Protein AF-A0A7Y2JCS7-F1 (afdb_monomer)

Structure (mmCIF, N/CA/C/O backbone):
data_AF-A0A7Y2JCS7-F1
#
_entry.id   AF-A0A7Y2JCS7-F1
#
loop_
_atom_site.group_PDB
_atom_site.id
_atom_site.type_symbol
_atom_site.label_atom_id
_atom_site.label_alt_id
_atom_site.label_comp_id
_atom_site.label_asym_id
_atom_site.label_entity_id
_atom_site.label_seq_id
_atom_site.pdbx_PDB_ins_code
_atom_site.Cartn_x
_atom_site.Cartn_y
_atom_site.Cartn_z
_atom_site.occupancy
_atom_site.B_iso_or_equiv
_atom_site.auth_seq_id
_atom_site.auth_comp_id
_atom_site.auth_asym_id
_atom_site.auth_atom_id
_atom_site.pdbx_PDB_model_num
ATOM 1 N N . PHE A 1 1 ? -4.511 -4.123 2.110 1.00 58.59 1 PHE A N 1
ATOM 2 C CA . PHE A 1 1 ? -3.181 -3.508 2.190 1.00 58.59 1 PHE A CA 1
ATOM 3 C C . PHE A 1 1 ? -3.291 -2.147 1.551 1.00 58.59 1 PHE A C 1
ATOM 5 O O . PHE A 1 1 ? -3.973 -2.057 0.538 1.00 58.59 1 PHE A O 1
ATOM 12 N N . GLY A 1 2 ? -2.807 -1.096 2.205 1.00 56.19 2 GLY A N 1
ATOM 13 C CA . GLY A 1 2 ? -3.174 0.272 1.837 1.00 56.19 2 GLY A CA 1
ATOM 14 C C . GLY A 1 2 ? -1.965 1.182 1.807 1.00 56.19 2 GLY A C 1
ATOM 15 O O . GLY A 1 2 ? -1.499 1.609 2.856 1.00 56.19 2 GLY A O 1
ATOM 16 N N . ALA A 1 3 ? -1.482 1.498 0.610 1.00 58.78 3 ALA A N 1
ATOM 17 C CA . ALA A 1 3 ? -0.502 2.554 0.381 1.00 58.78 3 ALA A CA 1
ATOM 18 C C . ALA A 1 3 ? -1.179 3.938 0.507 1.00 58.78 3 ALA A C 1
ATOM 20 O O . ALA A 1 3 ? -1.283 4.684 -0.461 1.00 58.78 3 ALA A O 1
ATOM 21 N N . GLY A 1 4 ? -1.739 4.254 1.682 1.00 61.47 4 GLY A N 1
ATOM 22 C CA . GLY A 1 4 ? -2.507 5.480 1.906 1.00 61.47 4 GLY A CA 1
ATOM 23 C C . GLY A 1 4 ? -2.714 5.815 3.383 1.00 61.47 4 GLY A C 1
ATOM 24 O O . GLY A 1 4 ? -2.713 4.938 4.247 1.00 61.47 4 GLY A O 1
ATOM 25 N N . SER A 1 5 ? -2.894 7.106 3.683 1.00 71.31 5 SER A N 1
ATOM 26 C CA . SER A 1 5 ? -3.082 7.579 5.057 1.00 71.31 5 SER A CA 1
ATOM 27 C C . SER A 1 5 ? -4.394 7.063 5.646 1.00 71.31 5 SER A C 1
ATOM 29 O O . SER A 1 5 ? -5.481 7.558 5.341 1.00 71.31 5 SER A O 1
ATOM 31 N N . CYS A 1 6 ? -4.275 6.119 6.580 1.00 79.44 6 CYS A N 1
ATOM 32 C CA . CYS A 1 6 ? -5.399 5.578 7.336 1.00 79.44 6 CYS A CA 1
ATOM 33 C C . CYS A 1 6 ? -6.182 6.666 8.096 1.00 79.44 6 CYS A C 1
ATOM 35 O O . CYS A 1 6 ? -7.363 6.487 8.391 1.00 79.44 6 CYS A O 1
ATOM 37 N N . ARG A 1 7 ? -5.549 7.815 8.380 1.00 82.31 7 ARG A N 1
ATOM 38 C CA . ARG A 1 7 ? -6.165 8.967 9.045 1.00 82.31 7 ARG A CA 1
ATOM 39 C C . ARG A 1 7 ? -7.279 9.577 8.202 1.00 82.31 7 ARG A C 1
ATOM 41 O O . ARG A 1 7 ? -8.374 9.743 8.729 1.00 82.31 7 ARG A O 1
ATOM 48 N N . HIS A 1 8 ? -7.024 9.869 6.927 1.00 77.94 8 HIS A N 1
ATOM 49 C CA . HIS A 1 8 ? -8.059 10.386 6.028 1.00 77.94 8 HIS A CA 1
ATOM 50 C C . HIS A 1 8 ? -9.140 9.334 5.777 1.00 77.94 8 HIS A C 1
ATOM 52 O O . HIS A 1 8 ? -10.326 9.640 5.839 1.00 77.94 8 HIS A O 1
ATOM 58 N N . THR A 1 9 ? -8.733 8.080 5.569 1.00 77.12 9 THR A N 1
ATOM 59 C CA . THR A 1 9 ? -9.645 6.992 5.195 1.00 77.12 9 THR A CA 1
ATOM 60 C C . THR A 1 9 ? -10.592 6.576 6.318 1.00 77.12 9 THR A C 1
ATOM 62 O O . THR A 1 9 ? -11.772 6.358 6.070 1.00 77.12 9 THR A O 1
ATOM 65 N N . PHE A 1 10 ? -10.100 6.443 7.552 1.00 84.69 10 PHE A N 1
ATOM 66 C CA . PHE A 1 10 ? -10.892 5.890 8.657 1.00 84.69 10 PHE A CA 1
ATOM 67 C C . PHE A 1 10 ? -11.286 6.923 9.704 1.00 84.69 10 PHE A C 1
ATOM 69 O O . PHE A 1 10 ? -12.262 6.731 10.422 1.00 84.69 10 PHE A O 1
ATOM 76 N N . CYS A 1 11 ? -10.550 8.024 9.802 1.00 89.25 11 CYS A N 1
ATOM 77 C CA . CYS A 1 11 ? -10.731 8.997 10.868 1.00 89.25 11 CYS A CA 1
ATOM 78 C C . CYS A 1 11 ? -10.948 10.421 10.324 1.00 89.25 11 CYS A C 1
ATOM 80 O O . CYS A 1 11 ? -10.717 11.365 11.068 1.00 89.25 11 CYS A O 1
ATOM 82 N N . GLY A 1 12 ? -11.374 10.608 9.068 1.00 89.06 12 GLY A N 1
ATOM 83 C CA . GLY A 1 12 ? -11.487 11.938 8.444 1.00 89.06 12 GLY A CA 1
ATOM 84 C C . GLY A 1 12 ? -12.493 12.885 9.114 1.00 89.06 12 GLY A C 1
ATOM 85 O O . GLY A 1 12 ? -12.257 14.083 9.167 1.00 89.06 12 GLY A O 1
ATOM 86 N N . LEU A 1 13 ? -13.572 12.346 9.692 1.00 91.19 13 LEU A N 1
ATOM 87 C CA . LEU A 1 13 ? -14.569 13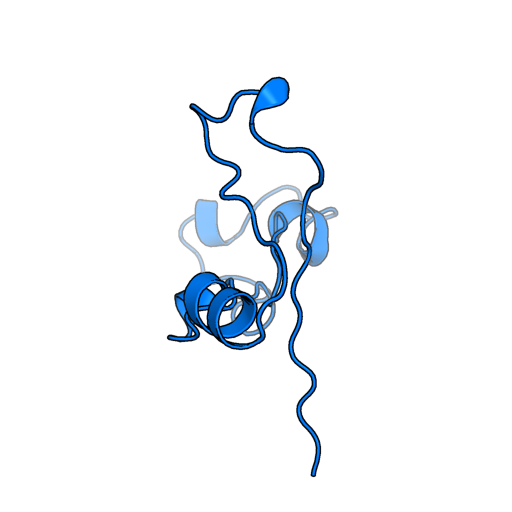.111 10.464 1.00 91.19 13 LEU A CA 1
ATOM 88 C C . LEU A 1 13 ? -14.218 13.241 11.952 1.00 91.19 13 LEU A C 1
ATOM 90 O O . LEU A 1 13 ? -14.955 13.851 12.719 1.00 91.19 13 LEU A O 1
ATOM 94 N N . GLN A 1 14 ? -13.136 12.596 12.383 1.00 92.88 14 GLN A N 1
ATOM 95 C CA . GLN A 1 14 ? -12.706 12.630 13.771 1.00 92.88 14 GLN A CA 1
ATOM 96 C C . GLN A 1 14 ? -11.723 13.780 13.924 1.00 92.88 14 GLN A C 1
ATOM 98 O O . GLN A 1 14 ? -10.716 13.814 13.217 1.00 92.88 14 GLN A O 1
ATOM 103 N N . GLU A 1 15 ? -11.968 14.673 14.876 1.00 93.19 15 GLU A N 1
ATOM 104 C CA . GLU A 1 15 ? -11.092 15.818 15.150 1.00 93.19 15 GLU A CA 1
ATOM 105 C C . GLU A 1 15 ? -9.636 15.382 15.364 1.00 93.19 15 GLU A C 1
ATOM 107 O O . GLU A 1 15 ? -8.701 15.989 14.848 1.00 93.19 15 GLU A O 1
ATOM 112 N N . ASP A 1 16 ? -9.440 14.225 15.998 1.00 92.19 16 ASP A N 1
ATOM 113 C CA . ASP A 1 16 ? -8.132 13.699 16.351 1.00 92.19 16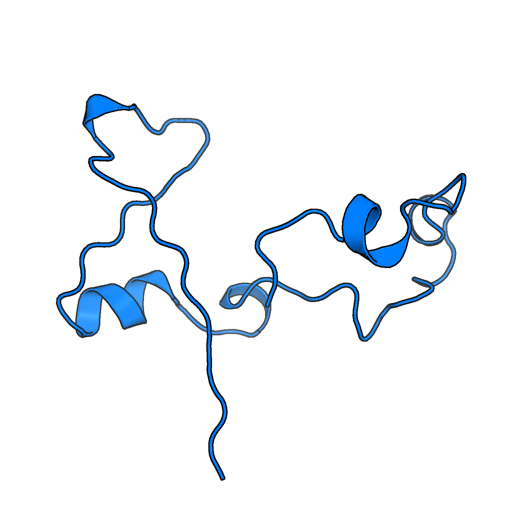 ASP A CA 1
ATOM 114 C C . ASP A 1 16 ? -7.933 12.222 15.977 1.00 92.19 16 ASP A C 1
ATOM 116 O O . ASP A 1 16 ? -8.861 11.459 15.678 1.00 92.19 16 ASP A O 1
ATOM 120 N N . CYS A 1 17 ? -6.671 11.798 15.993 1.00 90.12 17 CYS A N 1
ATOM 121 C CA . CYS A 1 17 ? -6.318 10.389 15.935 1.00 90.12 17 CYS A CA 1
ATOM 122 C C . CYS A 1 17 ? -6.190 9.856 17.366 1.00 90.12 17 CYS A C 1
ATOM 124 O O . CYS A 1 17 ? -5.274 10.254 18.081 1.00 90.12 17 CYS A O 1
ATOM 126 N N . ALA A 1 18 ? -7.057 8.915 17.759 1.00 91.12 18 ALA A N 1
ATOM 127 C CA . ALA A 1 18 ? -7.028 8.272 19.079 1.00 91.12 18 ALA A CA 1
ATOM 128 C C . ALA A 1 18 ? -5.631 7.743 19.461 1.00 91.12 18 ALA A C 1
ATOM 130 O O . ALA A 1 18 ? -5.196 7.902 20.600 1.00 91.12 18 ALA A O 1
ATOM 131 N N . VAL A 1 19 ? -4.901 7.191 18.484 1.00 88.19 19 VAL A N 1
ATOM 132 C CA . VAL A 1 19 ? -3.518 6.722 18.671 1.00 88.19 19 VAL A CA 1
ATOM 133 C C . VAL A 1 19 ? -2.584 7.867 19.047 1.00 88.19 19 VAL A C 1
ATOM 135 O O . VAL A 1 19 ? -1.799 7.731 19.978 1.00 88.19 19 VAL A O 1
ATOM 138 N N . LEU A 1 20 ? -2.707 9.020 18.381 1.00 87.38 20 LEU A N 1
ATOM 139 C CA . LEU A 1 20 ? -1.884 10.201 18.667 1.00 87.38 20 LEU A CA 1
ATOM 140 C C . LEU A 1 20 ? -2.212 10.846 20.023 1.00 87.38 20 LEU A C 1
ATOM 142 O O . LEU A 1 20 ? -1.411 11.614 20.539 1.00 87.38 20 LEU A O 1
ATOM 146 N N . LYS A 1 21 ? -3.362 10.519 20.622 1.00 93.69 21 LYS A N 1
ATOM 147 C CA . LYS A 1 21 ? -3.727 10.904 21.994 1.00 93.69 21 LYS A CA 1
ATOM 148 C C . LYS A 1 21 ? -3.319 9.871 23.052 1.00 93.69 21 LYS A C 1
ATOM 150 O O . LYS A 1 21 ? -3.720 9.998 24.203 1.00 93.69 21 LYS A O 1
ATOM 155 N N . GLY A 1 22 ? -2.564 8.835 22.682 1.00 92.06 22 GLY A N 1
ATOM 156 C CA . GLY A 1 22 ? -2.127 7.785 23.609 1.00 92.06 22 GLY A CA 1
ATOM 157 C C . GLY A 1 22 ? -3.193 6.729 23.917 1.00 92.06 22 GLY A C 1
ATOM 158 O O . GLY A 1 22 ? -3.071 5.995 24.894 1.00 92.06 22 GLY A O 1
ATOM 159 N N . THR A 1 23 ? -4.240 6.629 23.094 1.00 92.19 23 THR A N 1
ATOM 160 C CA . THR A 1 23 ? -5.319 5.640 23.255 1.00 92.19 23 THR A CA 1
ATOM 161 C C . THR A 1 23 ? -5.338 4.635 22.097 1.00 92.19 23 THR A C 1
ATOM 163 O O . THR A 1 23 ? -4.610 4.769 21.114 1.00 92.19 23 THR A O 1
ATOM 166 N N . LYS A 1 24 ? -6.146 3.572 22.193 1.00 88.25 24 LYS A N 1
ATOM 167 C CA . LYS A 1 24 ? -6.186 2.521 21.159 1.00 88.25 24 LYS A CA 1
ATOM 168 C C . LYS A 1 24 ? -6.753 3.048 19.836 1.00 88.25 24 LYS A C 1
ATOM 170 O O . LYS A 1 24 ? -7.680 3.853 19.814 1.00 88.25 24 LYS A O 1
ATOM 175 N N . CYS A 1 25 ? -6.235 2.537 18.713 1.00 88.62 25 CYS A N 1
ATOM 176 C CA . CYS A 1 25 ? -6.784 2.863 17.398 1.00 88.62 25 CYS A CA 1
ATOM 177 C C . CYS A 1 25 ? -8.250 2.419 17.313 1.00 88.62 25 CYS A C 1
ATOM 179 O O . CYS A 1 25 ? -8.547 1.236 17.478 1.00 88.62 25 CYS A O 1
ATOM 181 N N . ARG A 1 26 ? -9.142 3.360 16.975 1.00 89.75 26 ARG A N 1
ATOM 182 C CA . ARG A 1 26 ? -10.581 3.111 16.762 1.00 89.75 26 ARG A CA 1
ATOM 183 C C . ARG A 1 26 ? -10.844 2.029 15.707 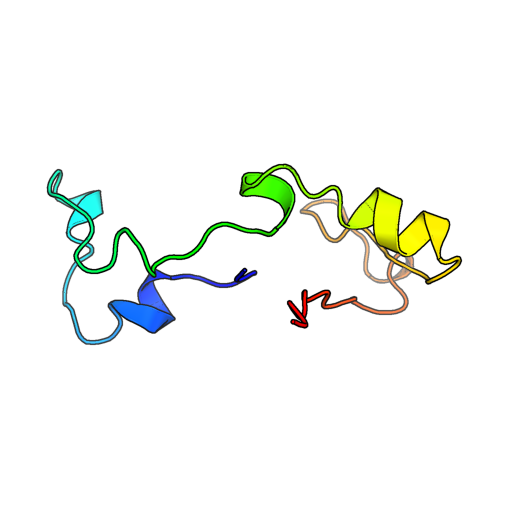1.00 89.75 26 ARG A C 1
ATOM 185 O O . ARG A 1 26 ? -11.863 1.352 15.747 1.00 89.75 26 ARG A O 1
ATOM 192 N N . PHE A 1 27 ? -9.903 1.853 14.782 1.00 86.25 27 PHE A N 1
ATOM 193 C CA . PHE A 1 27 ? -9.996 0.939 13.650 1.00 86.25 27 PHE A CA 1
ATOM 194 C C . PHE A 1 27 ? -8.761 0.032 13.572 1.00 86.25 27 PHE A C 1
ATOM 196 O O . PHE A 1 27 ? -8.273 -0.237 12.483 1.00 86.25 27 PHE A O 1
ATOM 203 N N . SER A 1 28 ? -8.228 -0.429 14.709 1.00 75.75 28 SER A N 1
ATOM 204 C CA . SER A 1 28 ? -6.944 -1.155 14.813 1.00 75.75 28 SER A CA 1
ATOM 205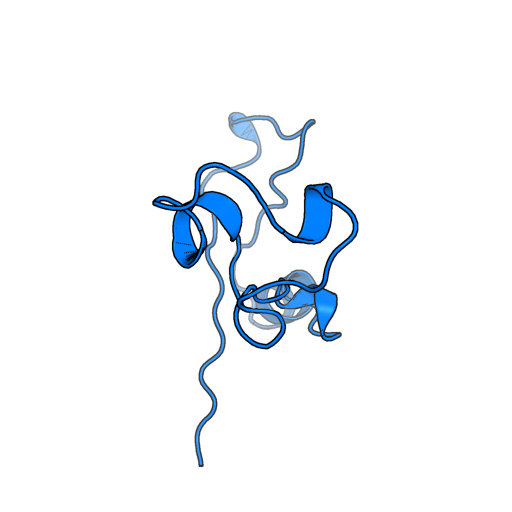 C C . SER A 1 28 ? -6.795 -2.368 13.882 1.00 75.75 28 SER A C 1
ATOM 207 O O . SER A 1 28 ? -5.705 -2.634 13.393 1.00 75.75 28 SER A O 1
ATOM 209 N N . LEU A 1 29 ? -7.887 -3.075 13.578 1.00 71.31 29 LEU A N 1
ATOM 210 C CA . LEU A 1 29 ? -7.900 -4.226 12.656 1.00 71.31 29 LEU A CA 1
ATOM 211 C C . LEU A 1 29 ? -8.148 -3.828 11.182 1.00 71.31 29 LEU A C 1
ATOM 213 O O . LEU A 1 29 ? -8.234 -4.673 10.282 1.00 71.31 29 LEU A O 1
ATOM 217 N N . ARG A 1 30 ? -8.320 -2.527 10.925 1.00 68.19 30 ARG A N 1
ATOM 218 C CA . ARG A 1 30 ? -8.773 -1.943 9.653 1.00 68.19 30 ARG A CA 1
ATOM 219 C C . ARG A 1 30 ? -7.911 -0.779 9.150 1.00 68.19 30 ARG A C 1
ATOM 221 O O . ARG A 1 30 ? -7.948 -0.541 7.955 1.00 68.19 30 ARG A O 1
ATOM 228 N N . SER A 1 31 ? -7.095 -0.121 9.977 1.00 66.00 31 SER A N 1
ATOM 229 C CA . SER A 1 31 ? -6.192 0.978 9.571 1.00 66.00 31 SER A CA 1
ATOM 230 C C . SER A 1 31 ? -5.057 0.544 8.623 1.00 66.00 31 SER A C 1
ATOM 232 O O . SER A 1 31 ? -4.471 1.386 7.960 1.00 66.00 31 SER A O 1
ATOM 234 N N . ARG A 1 32 ? -4.857 -0.778 8.530 1.00 62.69 32 ARG A N 1
ATOM 235 C CA . ARG A 1 32 ? -4.256 -1.628 7.483 1.00 62.69 32 ARG A CA 1
ATOM 236 C C . ARG A 1 32 ? -2.784 -1.380 7.096 1.00 62.69 32 ARG A C 1
ATOM 238 O O . ARG A 1 32 ? -2.488 -0.411 6.407 1.00 62.69 32 ARG A O 1
ATOM 245 N N . PRO A 1 33 ? -1.903 -2.349 7.413 1.00 62.66 33 PRO A N 1
ATOM 246 C CA . PRO A 1 33 ? -0.498 -2.327 7.021 1.00 62.66 33 PRO A CA 1
ATOM 247 C C . PRO A 1 33 ? -0.322 -2.341 5.494 1.00 62.66 33 PRO A C 1
ATOM 249 O O . PRO A 1 33 ? -1.212 -2.780 4.745 1.00 62.66 33 PRO A O 1
ATOM 252 N N . SER A 1 34 ? 0.844 -1.881 5.040 1.00 68.50 34 SER A N 1
ATOM 253 C CA . SER A 1 34 ? 1.330 -2.171 3.691 1.00 68.50 34 SER A CA 1
ATOM 254 C C . SER A 1 34 ? 1.509 -3.692 3.516 1.00 68.50 34 SER A C 1
ATOM 256 O O . SER A 1 34 ? 1.479 -4.437 4.500 1.00 68.50 34 SER A O 1
ATOM 258 N N . MET A 1 35 ? 1.614 -4.187 2.280 1.00 78.75 35 MET A N 1
ATOM 259 C CA . MET A 1 35 ? 1.813 -5.631 2.046 1.00 78.75 35 MET A CA 1
ATOM 260 C C . MET A 1 35 ? 3.129 -6.113 2.676 1.00 78.75 35 MET A C 1
ATOM 262 O O . MET A 1 35 ? 3.174 -7.162 3.314 1.00 78.75 35 MET A O 1
ATOM 266 N N . GLU A 1 36 ? 4.156 -5.275 2.622 1.00 72.94 36 GLU A N 1
ATOM 267 C CA . GLU A 1 36 ? 5.465 -5.483 3.240 1.00 72.94 36 GLU A CA 1
ATOM 268 C C . GLU A 1 36 ? 5.355 -5.646 4.758 1.00 72.94 36 GLU A C 1
ATOM 270 O O . GLU A 1 36 ? 5.995 -6.514 5.346 1.00 72.94 36 GLU A O 1
ATOM 275 N N . ALA A 1 37 ? 4.474 -4.881 5.406 1.00 71.25 37 ALA A N 1
ATOM 276 C CA . ALA A 1 37 ? 4.275 -4.937 6.852 1.00 71.25 37 ALA A CA 1
ATOM 277 C C . ALA A 1 37 ? 3.591 -6.227 7.355 1.00 71.25 37 ALA A C 1
ATOM 279 O O . ALA A 1 37 ? 3.454 -6.408 8.564 1.00 71.25 37 ALA A O 1
ATOM 280 N N . VAL A 1 38 ? 3.192 -7.145 6.466 1.00 78.56 38 VAL A N 1
ATOM 281 C CA . VAL A 1 38 ? 2.797 -8.520 6.836 1.00 78.56 38 VAL A CA 1
ATOM 282 C C . VAL A 1 38 ? 3.719 -9.591 6.242 1.00 78.56 38 VAL A C 1
ATOM 284 O O . VAL A 1 38 ? 3.335 -10.756 6.167 1.00 78.56 38 VAL A O 1
ATOM 287 N N . GLY A 1 39 ? 4.931 -9.213 5.825 1.00 83.81 39 GLY A N 1
ATOM 288 C CA . GLY A 1 39 ? 5.948 -10.141 5.323 1.00 83.81 39 GLY A CA 1
ATOM 289 C C . GLY A 1 39 ? 5.845 -10.465 3.832 1.00 83.81 39 GLY A C 1
ATOM 290 O O . GLY A 1 39 ? 6.449 -11.437 3.386 1.00 83.81 39 GLY A O 1
ATOM 291 N N . ILE A 1 40 ? 5.092 -9.682 3.056 1.00 87.25 40 ILE A N 1
ATOM 292 C CA . ILE A 1 40 ? 4.982 -9.863 1.604 1.00 87.25 40 ILE A CA 1
ATOM 293 C C . ILE A 1 40 ? 5.978 -8.929 0.910 1.00 87.25 40 ILE A C 1
ATOM 295 O O . ILE A 1 40 ? 5.793 -7.714 0.904 1.00 87.25 40 ILE A O 1
ATOM 299 N N . ASP A 1 41 ? 7.016 -9.494 0.295 1.00 91.50 41 ASP A N 1
ATOM 300 C CA . ASP A 1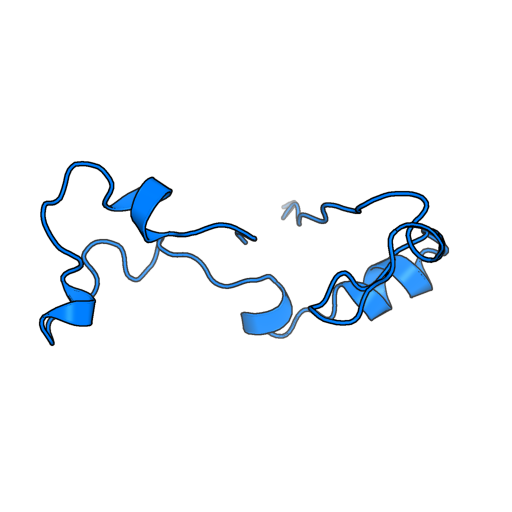 41 ? 7.973 -8.747 -0.528 1.00 91.50 41 ASP A CA 1
ATOM 301 C C . ASP A 1 41 ? 7.396 -8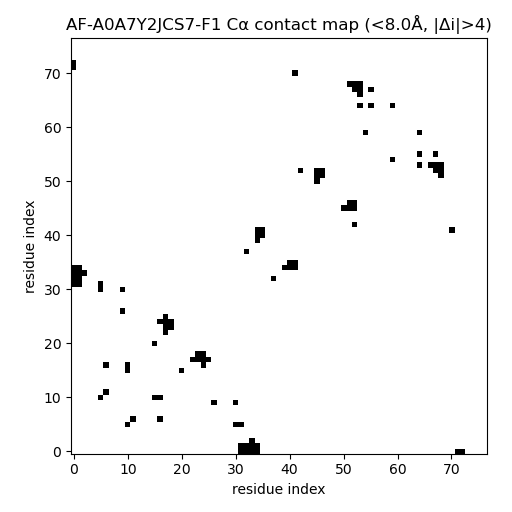.490 -1.930 1.00 91.50 41 ASP A C 1
ATOM 303 O O . ASP A 1 41 ? 7.559 -9.282 -2.862 1.00 91.50 41 ASP A O 1
ATOM 307 N N . VAL A 1 42 ? 6.675 -7.376 -2.062 1.00 89.00 42 VAL A N 1
ATOM 308 C CA . VAL A 1 42 ? 5.985 -6.977 -3.298 1.00 89.00 42 VAL A CA 1
ATOM 309 C C . VAL A 1 42 ? 6.973 -6.746 -4.437 1.00 89.00 42 VAL A C 1
ATOM 311 O O . VAL A 1 42 ? 6.713 -7.184 -5.555 1.00 89.00 42 VAL A O 1
ATOM 314 N N . TYR A 1 43 ? 8.113 -6.106 -4.163 1.00 90.94 43 TYR A N 1
ATOM 315 C CA . TYR A 1 43 ? 9.133 -5.834 -5.176 1.00 90.94 43 TYR A CA 1
ATOM 316 C C . TYR A 1 43 ? 9.667 -7.124 -5.774 1.00 90.94 43 TYR A C 1
ATOM 318 O O . TYR A 1 43 ? 9.657 -7.290 -6.994 1.00 90.94 43 TYR A O 1
ATOM 326 N N . ARG A 1 44 ? 10.066 -8.070 -4.920 1.00 93.25 44 ARG A N 1
ATOM 327 C CA . ARG A 1 44 ? 10.549 -9.368 -5.378 1.00 93.25 44 ARG A CA 1
ATOM 328 C C . ARG A 1 44 ? 9.475 -10.141 -6.127 1.00 93.25 44 ARG A C 1
ATOM 330 O O . ARG A 1 44 ? 9.793 -10.739 -7.150 1.00 93.25 44 ARG A O 1
ATOM 337 N N . MET A 1 45 ? 8.232 -10.151 -5.647 1.00 92.50 45 MET A N 1
ATOM 338 C CA . MET A 1 45 ? 7.137 -10.858 -6.320 1.00 92.50 45 MET A CA 1
ATOM 339 C C . MET A 1 45 ? 6.872 -10.305 -7.722 1.00 92.50 45 MET A C 1
ATOM 341 O O . MET A 1 45 ? 6.790 -11.080 -8.670 1.00 92.50 45 MET A O 1
ATOM 345 N N . VAL A 1 46 ? 6.781 -8.980 -7.858 1.00 92.38 46 VAL A N 1
ATOM 346 C CA . VAL A 1 46 ? 6.524 -8.311 -9.141 1.00 92.38 46 VAL A CA 1
ATOM 347 C C . VAL A 1 46 ? 7.705 -8.507 -10.098 1.00 92.38 46 VAL A C 1
ATOM 349 O O . VAL A 1 46 ? 7.498 -8.935 -11.230 1.00 92.38 46 VAL A O 1
ATOM 352 N N . ALA A 1 47 ? 8.943 -8.322 -9.626 1.00 93.19 47 ALA A N 1
ATOM 353 C CA . ALA A 1 47 ? 10.142 -8.559 -10.432 1.00 93.19 47 ALA A CA 1
ATOM 354 C C . ALA A 1 47 ? 10.288 -10.029 -10.870 1.00 93.19 47 ALA A C 1
ATOM 356 O O . ALA A 1 47 ? 10.687 -10.298 -11.999 1.00 93.19 47 ALA A O 1
ATOM 357 N N . SER A 1 48 ? 9.925 -10.991 -10.011 1.00 96.06 48 SER A N 1
ATOM 358 C CA . SER A 1 48 ? 9.961 -12.428 -10.346 1.00 96.06 48 SER A CA 1
ATOM 359 C C . SER A 1 48 ? 8.901 -12.829 -11.377 1.00 96.06 48 SER A C 1
ATOM 361 O O . SER A 1 48 ? 9.040 -13.869 -12.011 1.00 96.06 48 SER A O 1
ATOM 363 N N . ALA A 1 49 ? 7.849 -12.023 -11.537 1.00 95.12 49 ALA A N 1
ATOM 364 C CA . ALA A 1 49 ? 6.844 -12.175 -12.585 1.00 95.12 49 ALA A CA 1
ATOM 365 C C . ALA A 1 49 ? 7.222 -11.433 -13.883 1.00 95.12 49 ALA A C 1
ATOM 367 O O . ALA A 1 49 ? 6.386 -11.313 -14.775 1.00 95.12 49 ALA A O 1
ATOM 368 N N . GLU A 1 50 ? 8.450 -10.905 -13.968 1.00 95.44 50 GLU A N 1
ATOM 369 C CA . GLU A 1 50 ? 8.950 -10.099 -15.090 1.00 95.44 50 GLU A CA 1
ATOM 370 C C . GLU A 1 50 ? 8.105 -8.841 -15.356 1.00 95.44 50 GLU A C 1
ATOM 372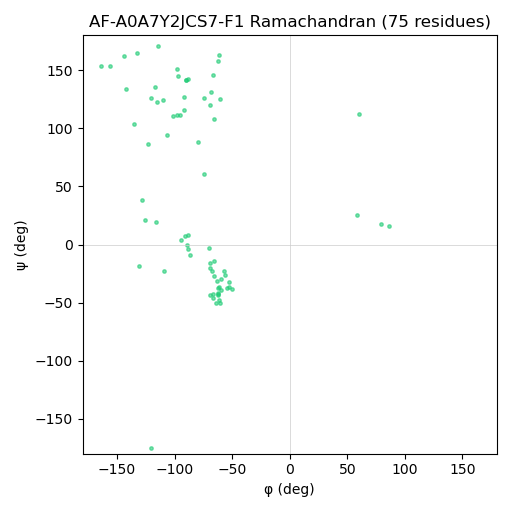 O O . GLU A 1 50 ? 8.062 -8.305 -16.464 1.00 95.44 50 GLU A O 1
ATOM 377 N N . TRP A 1 51 ? 7.417 -8.347 -14.327 1.00 93.06 51 TRP A N 1
ATOM 378 C CA . TRP A 1 51 ? 6.694 -7.086 -14.382 1.00 93.06 51 TRP A CA 1
ATOM 379 C C . TRP A 1 51 ? 7.607 -5.947 -13.939 1.00 93.06 51 TRP A C 1
ATOM 381 O O . TRP A 1 51 ? 8.383 -6.069 -12.989 1.00 93.06 51 TRP A O 1
ATOM 391 N N . ASN A 1 52 ? 7.476 -4.806 -14.608 1.00 92.44 52 ASN A N 1
ATOM 392 C CA . ASN A 1 52 ? 8.206 -3.605 -14.230 1.00 92.44 52 ASN A CA 1
ATOM 393 C C . ASN A 1 52 ? 7.687 -3.081 -12.887 1.00 92.44 52 ASN A C 1
ATOM 395 O O . ASN A 1 52 ? 6.480 -2.928 -12.713 1.00 92.44 52 ASN A O 1
ATOM 399 N N . ILE A 1 53 ? 8.594 -2.777 -11.960 1.00 91.31 53 ILE A N 1
ATOM 400 C CA . ILE A 1 53 ? 8.307 -2.063 -10.715 1.00 91.31 53 ILE A CA 1
ATOM 401 C C . ILE A 1 53 ? 9.464 -1.124 -10.399 1.00 91.31 53 ILE A C 1
ATOM 403 O O . ILE A 1 53 ? 10.627 -1.510 -10.484 1.00 91.31 53 ILE A O 1
ATOM 407 N N . TYR A 1 54 ? 9.131 0.111 -10.036 1.00 91.25 54 TYR A N 1
ATOM 408 C CA . TYR A 1 54 ? 10.104 1.169 -9.789 1.00 91.25 54 TYR A CA 1
ATOM 409 C C . TYR A 1 54 ? 9.957 1.654 -8.344 1.00 91.25 54 TYR A C 1
ATOM 411 O O . TYR A 1 54 ? 8.841 1.994 -7.938 1.00 91.25 54 TYR A O 1
ATOM 419 N N . PRO A 1 55 ? 11.035 1.668 -7.541 1.00 86.94 55 PRO A N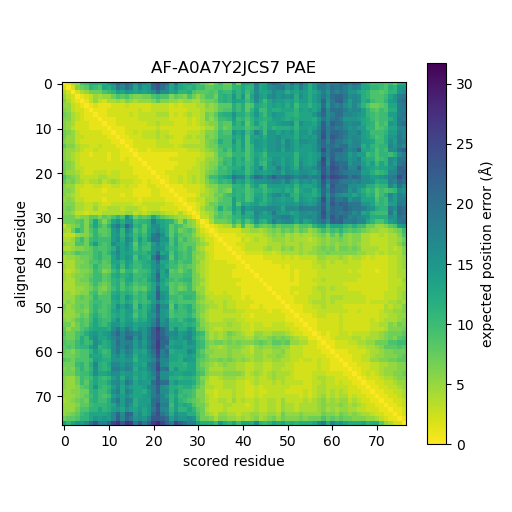 1
ATOM 420 C CA . PRO A 1 55 ? 10.977 2.187 -6.183 1.00 86.94 55 PRO A CA 1
ATOM 421 C C . PRO A 1 55 ? 10.788 3.708 -6.208 1.00 86.94 55 PRO A C 1
ATOM 423 O O . PRO A 1 55 ? 11.622 4.441 -6.731 1.00 86.94 55 PRO A O 1
ATOM 426 N N . ILE A 1 56 ? 9.693 4.185 -5.613 1.00 87.56 56 ILE A N 1
ATOM 427 C CA . ILE A 1 56 ? 9.384 5.617 -5.499 1.00 87.56 56 ILE A CA 1
ATOM 428 C C . ILE A 1 56 ? 9.623 6.043 -4.048 1.00 87.56 56 ILE A C 1
ATOM 430 O O . ILE A 1 56 ? 8.765 5.869 -3.182 1.00 87.56 56 ILE A O 1
ATOM 434 N N . GLY A 1 57 ? 10.822 6.561 -3.784 1.00 84.62 57 GLY A N 1
ATOM 435 C CA . GLY A 1 57 ? 11.242 7.122 -2.498 1.00 84.62 57 GLY A CA 1
ATOM 436 C C . GLY A 1 57 ? 11.648 8.593 -2.615 1.00 84.62 57 GLY A C 1
ATOM 437 O O . GLY A 1 57 ? 11.532 9.190 -3.680 1.00 84.62 57 GLY A O 1
ATOM 438 N N . SER A 1 58 ? 12.149 9.178 -1.525 1.00 84.19 58 SER A N 1
ATOM 439 C CA . SER A 1 58 ? 12.503 10.607 -1.463 1.00 84.19 58 SER A CA 1
ATOM 440 C C . SER A 1 58 ? 13.562 11.047 -2.482 1.00 84.19 58 SER A C 1
ATOM 442 O O . SER A 1 58 ? 13.534 12.192 -2.917 1.00 84.19 58 SER A O 1
ATOM 444 N N . ASP A 1 59 ? 14.466 10.144 -2.872 1.00 86.56 59 ASP A N 1
ATOM 445 C CA . ASP A 1 59 ? 15.550 10.418 -3.828 1.00 86.56 59 ASP A CA 1
ATOM 446 C C . ASP A 1 59 ? 15.195 10.036 -5.272 1.00 86.56 59 ASP A C 1
ATOM 448 O O . ASP A 1 59 ? 16.040 10.100 -6.168 1.00 86.56 59 ASP A O 1
ATOM 452 N N . ALA A 1 60 ? 13.960 9.588 -5.512 1.00 89.88 60 ALA A N 1
ATOM 453 C CA . ALA A 1 60 ? 13.568 9.097 -6.818 1.00 89.88 60 ALA A CA 1
ATOM 454 C C . ALA A 1 60 ? 13.389 10.260 -7.801 1.00 89.88 60 ALA A C 1
ATOM 456 O O . ALA A 1 60 ? 12.647 11.212 -7.542 1.00 89.88 60 ALA A O 1
ATOM 457 N N . LYS A 1 61 ? 14.078 10.186 -8.942 1.00 93.00 61 LYS A N 1
ATOM 458 C CA . LYS A 1 61 ? 13.989 11.204 -9.989 1.00 93.00 61 LYS A CA 1
ATOM 459 C C . LYS A 1 61 ? 12.874 10.841 -10.967 1.00 93.00 61 LYS A C 1
ATOM 461 O O . LYS A 1 61 ? 12.741 9.666 -11.305 1.00 93.00 61 LYS A O 1
ATOM 466 N N . PRO A 1 62 ? 12.108 11.824 -11.469 1.00 89.31 62 PRO A N 1
ATOM 467 C CA . PRO A 1 62 ? 11.054 11.564 -12.448 1.00 89.31 62 PRO A CA 1
ATOM 468 C C . PRO A 1 62 ? 11.543 10.803 -13.687 1.00 89.31 62 PRO A C 1
ATOM 470 O O . PRO A 1 62 ? 10.842 9.920 -14.168 1.00 89.31 62 PRO A O 1
ATOM 473 N N . ASP A 1 63 ? 12.759 11.092 -14.157 1.00 94.19 63 ASP A N 1
ATOM 474 C CA . ASP A 1 63 ? 13.340 10.453 -15.344 1.00 94.19 63 ASP A CA 1
ATOM 475 C C . ASP A 1 63 ? 13.658 8.957 -15.145 1.00 94.19 63 ASP A C 1
ATOM 477 O O . ASP A 1 63 ? 13.697 8.203 -16.115 1.00 94.19 63 ASP A O 1
ATOM 481 N N . ASP A 1 64 ? 13.837 8.511 -13.896 1.00 90.81 64 ASP A N 1
ATOM 482 C CA . ASP A 1 64 ? 14.130 7.113 -13.552 1.00 90.81 64 ASP A CA 1
ATOM 483 C C . ASP A 1 64 ? 12.845 6.269 -13.381 1.00 90.81 64 ASP A C 1
ATOM 485 O O . ASP A 1 64 ? 12.910 5.045 -13.242 1.00 90.81 64 ASP A O 1
ATOM 489 N N . ILE A 1 65 ? 11.666 6.910 -13.370 1.00 93.94 65 ILE A N 1
ATOM 490 C CA . ILE A 1 65 ? 10.370 6.290 -13.062 1.00 93.94 65 ILE A CA 1
ATOM 491 C C . ILE A 1 65 ? 9.403 6.517 -14.233 1.00 93.94 65 ILE A C 1
ATOM 493 O O . ILE A 1 65 ? 8.600 7.453 -14.213 1.00 93.94 65 ILE A O 1
ATOM 497 N N . PRO A 1 66 ? 9.407 5.645 -15.255 1.00 92.06 66 PRO A N 1
ATOM 498 C CA . PRO A 1 66 ? 8.508 5.798 -16.396 1.00 92.06 66 PRO A CA 1
ATOM 499 C C . PRO A 1 66 ? 7.032 5.624 -16.004 1.00 92.06 66 PRO A C 1
ATOM 501 O O . PRO A 1 66 ? 6.149 6.182 -16.655 1.00 92.06 66 PRO A O 1
ATOM 504 N N . CYS A 1 67 ? 6.744 4.859 -14.943 1.00 89.69 67 CYS A N 1
ATOM 505 C CA . CYS A 1 67 ? 5.409 4.743 -14.365 1.00 89.69 67 CYS A CA 1
ATOM 506 C C . CYS A 1 67 ? 5.442 4.315 -12.888 1.00 89.69 67 CYS A C 1
ATOM 508 O O . CYS A 1 67 ? 6.366 3.647 -12.429 1.00 89.69 67 CYS A O 1
ATOM 510 N N . GLY A 1 68 ? 4.400 4.684 -12.138 1.00 88.00 68 GLY A N 1
ATOM 511 C CA . GLY A 1 68 ? 4.154 4.158 -10.796 1.00 88.00 68 GLY A CA 1
ATOM 512 C C . GLY A 1 68 ? 3.321 2.881 -10.844 1.00 88.00 68 GLY A C 1
ATOM 513 O O . GLY A 1 68 ? 2.390 2.772 -11.641 1.00 88.00 68 GLY A O 1
ATOM 514 N N . VAL A 1 69 ? 3.632 1.925 -9.968 1.00 86.31 69 VAL A N 1
ATOM 515 C CA . VAL A 1 69 ? 2.963 0.620 -9.927 1.00 86.31 69 VAL A CA 1
ATOM 516 C C . VAL A 1 69 ? 2.205 0.473 -8.618 1.00 86.31 69 VAL A C 1
ATOM 518 O O . VAL A 1 69 ? 2.784 0.556 -7.537 1.00 86.31 69 VAL A O 1
ATOM 521 N N . LEU A 1 70 ? 0.898 0.235 -8.719 1.00 85.06 70 LEU A N 1
ATOM 522 C CA . LEU A 1 70 ? 0.051 -0.084 -7.577 1.00 85.06 70 LEU A CA 1
ATOM 523 C C . LEU A 1 70 ? -0.206 -1.589 -7.550 1.00 85.06 70 LEU A C 1
ATOM 525 O O . LEU A 1 70 ? -0.931 -2.117 -8.390 1.00 85.06 70 LEU A O 1
ATOM 529 N N . ALA A 1 71 ? 0.365 -2.272 -6.563 1.00 83.50 71 ALA A N 1
ATOM 530 C CA . ALA A 1 71 ? 0.149 -3.696 -6.354 1.00 83.50 71 ALA A CA 1
ATOM 531 C C . ALA A 1 71 ? -0.936 -3.943 -5.293 1.00 83.50 71 ALA A C 1
ATOM 533 O O . ALA A 1 71 ? -1.058 -3.216 -4.303 1.00 83.50 71 ALA A O 1
ATOM 534 N N . GLY A 1 72 ? -1.714 -5.005 -5.487 1.00 83.50 72 GLY A N 1
ATOM 535 C CA . GLY A 1 72 ? -2.720 -5.489 -4.549 1.00 83.50 72 GLY A CA 1
ATOM 536 C C . GLY A 1 72 ? -2.780 -7.013 -4.571 1.00 83.50 72 GLY A C 1
ATOM 537 O O . GLY A 1 72 ? -2.299 -7.645 -5.507 1.00 83.50 72 GLY A O 1
ATOM 538 N N . ILE A 1 73 ? -3.372 -7.607 -3.538 1.00 80.38 73 ILE A N 1
ATOM 539 C CA . ILE A 1 73 ? -3.503 -9.062 -3.406 1.00 80.38 73 ILE A CA 1
ATOM 540 C C . ILE A 1 73 ? -4.974 -9.463 -3.405 1.00 80.38 73 ILE A C 1
ATOM 542 O O . ILE A 1 73 ? -5.798 -8.850 -2.718 1.00 80.38 73 ILE A O 1
ATOM 546 N N . VAL A 1 74 ? -5.284 -10.517 -4.157 1.00 82.38 74 VAL A N 1
ATOM 547 C CA . VAL A 1 74 ? -6.588 -11.180 -4.171 1.00 82.38 74 VAL A CA 1
ATOM 548 C C . VAL A 1 74 ? -6.423 -12.549 -3.522 1.00 82.38 74 VAL A C 1
ATOM 550 O O . VAL A 1 74 ? -5.576 -13.335 -3.931 1.00 82.38 74 VAL A O 1
ATOM 553 N N . ILE A 1 75 ? -7.222 -12.823 -2.494 1.00 79.56 75 ILE A N 1
ATOM 554 C CA . ILE A 1 75 ? -7.242 -14.117 -1.807 1.00 79.56 75 ILE A CA 1
ATOM 555 C C . ILE A 1 75 ? -8.405 -14.917 -2.394 1.00 79.56 75 ILE A C 1
ATOM 557 O O . ILE A 1 75 ? -9.563 -14.542 -2.197 1.00 79.56 75 ILE A O 1
ATOM 561 N N . VAL A 1 76 ? -8.099 -15.989 -3.125 1.00 84.75 76 VAL A N 1
ATOM 562 C CA . VAL A 1 76 ? -9.094 -16.922 -3.678 1.00 84.75 76 VAL A CA 1
ATOM 563 C C . VAL A 1 76 ? -9.236 -18.154 -2.781 1.00 84.75 76 VAL A C 1
ATOM 565 O O . VAL A 1 76 ? -8.304 -18.497 -2.054 1.00 84.75 76 VAL A O 1
ATOM 568 N N . ARG A 1 77 ? -10.429 -18.755 -2.779 1.00 63.16 77 ARG A N 1
ATOM 569 C CA . ARG A 1 77 ? -10.751 -19.985 -2.041 1.00 63.16 77 ARG A CA 1
ATOM 570 C C . ARG A 1 77 ? -10.648 -21.201 -2.941 1.00 63.16 77 ARG A C 1
ATOM 572 O O . ARG A 1 77 ? -11.009 -21.050 -4.128 1.00 63.16 77 ARG A O 1
#

pLDDT: mean 84.0, std 10.2, range [56.19, 96.06]

Sequence (77 aa):
FGAGSCRHTFCGLQEDCAVLKGTKCRFSLRSRPSMEAVGIDVYRMVASAEWNIYPIGSDAKPDDIPCGVLAGIVIVR

Solvent-accessible surface area (backbone atoms only — not comparable to full-atom values): 5272 Å² total; per-residue (Å²): 108,40,99,6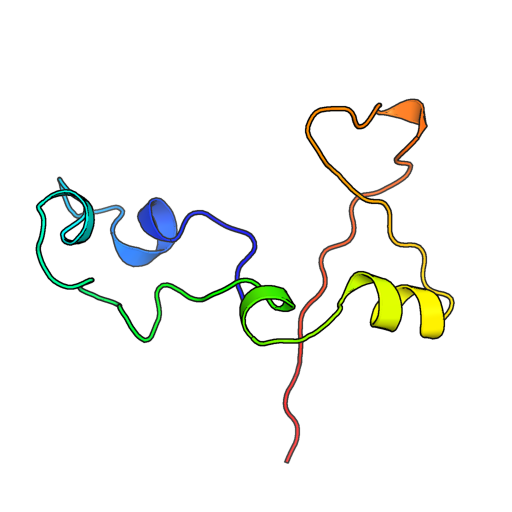0,65,39,55,63,76,75,35,62,91,42,98,62,57,46,49,82,72,79,44,73,54,92,46,70,95,64,54,46,54,42,55,56,74,73,75,40,63,60,66,60,54,40,49,73,68,75,40,89,77,54,85,84,56,96,85,54,51,73,91,78,42,94,58,88,72,88,84,84,87,83,89,83,134

Foldseek 3Di:
DDPDQLCCVPPVVPPDQCVVVVHDGPQNVNSDDDCVVVPDPPVCVCVVVVHDADDDDPPDDPVRDPDHDDDDDDDDD

Radius of gyration: 16.03 Å; Cα contacts (8 Å, |Δi|>4): 52; chains: 1; bounding box: 30×36×40 Å

Mean predicted aligned error: 8.13 Å

Secondary structure (DSSP, 8-state):
--SS-HHHHHHTTSSS-GGGGTS--TTTTTS---SGGGT--HHHHHHHTT-------TT--GGG-S-----------